Protein AF-A0A9D4FI80-F1 (afdb_monomer_lite)

Structure (mmCIF, N/CA/C/O backbone):
data_AF-A0A9D4FI80-F1
#
_entry.id   AF-A0A9D4FI80-F1
#
loop_
_atom_site.group_PDB
_atom_site.id
_atom_site.type_symbol
_atom_site.label_atom_id
_atom_site.label_alt_id
_atom_site.label_comp_id
_atom_site.label_asym_id
_atom_site.label_entity_id
_atom_site.label_seq_id
_atom_site.pdbx_PDB_ins_code
_atom_site.Cartn_x
_atom_site.Cartn_y
_atom_site.Cartn_z
_atom_site.occupancy
_atom_site.B_iso_or_equiv
_atom_site.auth_seq_id
_atom_site.auth_comp_id
_atom_site.auth_asym_id
_atom_site.auth_atom_id
_atom_site.pdbx_PDB_model_num
ATOM 1 N N . MET A 1 1 ? -18.020 -7.885 12.855 1.00 71.12 1 MET A N 1
ATOM 2 C CA . MET A 1 1 ? -16.552 -7.775 13.036 1.00 71.12 1 MET A CA 1
ATOM 3 C C . MET A 1 1 ? -16.298 -6.965 14.299 1.00 71.12 1 MET A C 1
ATOM 5 O O . MET A 1 1 ? -16.976 -5.963 14.461 1.00 71.12 1 MET A O 1
ATOM 9 N N . ASN A 1 2 ? -15.424 -7.408 15.211 1.00 91.38 2 ASN A N 1
ATOM 10 C CA . ASN A 1 2 ? -15.123 -6.685 16.461 1.00 91.38 2 ASN A CA 1
ATOM 11 C C . ASN A 1 2 ? -13.750 -5.987 16.393 1.00 91.38 2 ASN A C 1
ATOM 13 O O . ASN A 1 2 ? -12.956 -6.262 15.488 1.00 91.38 2 ASN A O 1
ATOM 17 N N . VAL A 1 3 ? -13.472 -5.099 17.353 1.00 90.69 3 VAL A N 1
ATOM 18 C CA . VAL A 1 3 ? -12.248 -4.278 17.396 1.00 90.69 3 VAL A CA 1
ATOM 19 C C . VAL A 1 3 ? -10.960 -5.116 17.384 1.00 90.69 3 VAL A C 1
ATOM 21 O O . VAL A 1 3 ? -10.015 -4.788 16.668 1.00 90.69 3 VAL A O 1
ATOM 24 N N . THR A 1 4 ? -10.928 -6.250 18.091 1.00 93.00 4 THR A N 1
ATOM 25 C CA . THR A 1 4 ? -9.763 -7.148 18.141 1.00 93.00 4 THR A CA 1
ATOM 26 C C . THR A 1 4 ? -9.503 -7.819 16.794 1.00 93.00 4 THR A C 1
ATOM 28 O O . THR A 1 4 ? -8.356 -7.892 16.352 1.00 93.00 4 THR A O 1
ATOM 31 N N . THR A 1 5 ? -10.552 -8.296 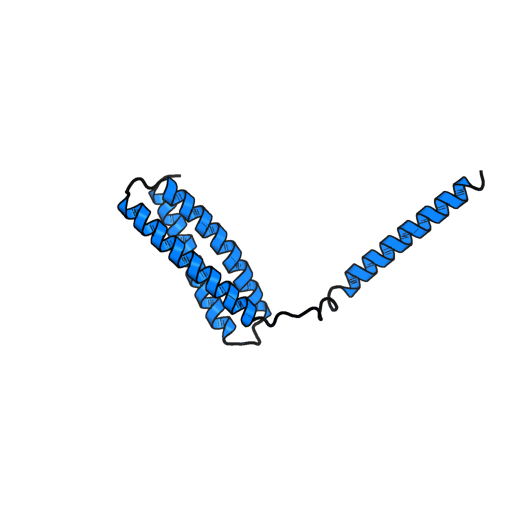16.119 1.00 96.00 5 THR A N 1
ATOM 32 C CA . THR A 1 5 ? -10.451 -8.876 14.774 1.00 96.00 5 THR A CA 1
ATOM 33 C C . THR A 1 5 ? -9.997 -7.828 13.761 1.00 96.00 5 THR A C 1
ATOM 35 O O . THR A 1 5 ? -9.109 -8.112 12.961 1.00 96.00 5 THR A O 1
ATOM 38 N N . ALA A 1 6 ? -10.541 -6.609 13.826 1.00 92.75 6 ALA A N 1
ATOM 39 C CA . ALA A 1 6 ? -10.148 -5.512 12.945 1.00 92.75 6 ALA A CA 1
ATOM 40 C C . ALA A 1 6 ? -8.679 -5.118 13.124 1.00 92.75 6 ALA A C 1
ATOM 42 O O . ALA A 1 6 ? -7.946 -5.027 12.138 1.00 92.75 6 ALA A O 1
ATOM 43 N N . LYS A 1 7 ? -8.216 -5.003 14.375 1.00 95.31 7 LYS A N 1
ATOM 44 C CA . LYS A 1 7 ? -6.802 -4.775 14.689 1.00 95.31 7 LYS A CA 1
ATOM 45 C C . LYS A 1 7 ? -5.906 -5.859 14.085 1.00 95.31 7 LYS A C 1
ATOM 47 O O . LYS A 1 7 ? -4.954 -5.541 13.377 1.00 95.31 7 LYS A O 1
ATOM 52 N N . LYS A 1 8 ? -6.219 -7.138 14.333 1.00 96.38 8 LYS A N 1
ATOM 53 C CA . LYS A 1 8 ? -5.436 -8.272 13.808 1.00 96.38 8 LYS A CA 1
ATOM 54 C C . LYS A 1 8 ? -5.381 -8.271 12.280 1.00 96.38 8 LYS A C 1
ATOM 56 O O . LYS A 1 8 ? -4.313 -8.497 11.721 1.00 96.38 8 LYS A O 1
ATOM 61 N N . SER A 1 9 ? -6.503 -7.987 11.619 1.00 95.75 9 SER A N 1
ATOM 62 C CA . SER A 1 9 ? -6.564 -7.875 10.159 1.00 95.75 9 SER A CA 1
ATOM 63 C C . SER A 1 9 ? -5.631 -6.775 9.655 1.00 95.75 9 SER A C 1
ATOM 65 O O . SER A 1 9 ? -4.776 -7.027 8.810 1.00 95.75 9 SER A O 1
ATOM 67 N N . ARG A 1 10 ? -5.735 -5.566 10.221 1.00 96.19 10 ARG A N 1
ATOM 68 C CA . ARG A 1 10 ? -4.890 -4.418 9.867 1.00 96.19 10 ARG A CA 1
ATOM 69 C C . ARG A 1 10 ? -3.406 -4.727 10.039 1.00 96.19 10 ARG A C 1
ATOM 71 O O . ARG A 1 10 ? -2.622 -4.447 9.134 1.00 96.19 10 ARG A O 1
ATOM 78 N N . ASP A 1 11 ? -3.024 -5.307 11.174 1.00 95.69 11 ASP A N 1
ATOM 79 C CA . ASP A 1 11 ? -1.627 -5.642 11.465 1.00 95.69 11 ASP A CA 1
ATOM 80 C C . ASP A 1 11 ? -1.094 -6.719 10.502 1.00 95.69 11 ASP A C 1
ATOM 82 O O . ASP A 1 11 ? 0.045 -6.625 10.040 1.00 95.69 11 ASP A O 1
ATOM 86 N N . ALA A 1 12 ? -1.927 -7.694 10.118 1.00 96.69 12 ALA A N 1
ATOM 87 C CA . ALA A 1 12 ? -1.566 -8.701 9.122 1.00 96.69 12 ALA A CA 1
ATOM 88 C C . ALA A 1 12 ? -1.329 -8.090 7.730 1.00 96.69 12 ALA A C 1
ATOM 90 O O . ALA A 1 12 ? -0.313 -8.393 7.099 1.00 96.69 12 ALA A O 1
ATOM 91 N N . HIS A 1 13 ? -2.216 -7.203 7.259 1.00 95.56 13 HIS A N 1
ATOM 92 C CA . HIS A 1 13 ? -2.027 -6.521 5.972 1.00 95.56 13 HIS A CA 1
ATOM 93 C C . HIS A 1 13 ? -0.801 -5.604 5.987 1.00 95.56 13 HIS A C 1
ATOM 95 O O . HIS A 1 13 ? -0.036 -5.605 5.023 1.00 95.56 13 HIS A O 1
ATOM 101 N N . LEU A 1 14 ? -0.558 -4.885 7.089 1.00 94.94 14 LEU A N 1
ATOM 102 C CA . LEU A 1 14 ? 0.643 -4.062 7.237 1.00 94.94 14 LEU A CA 1
ATOM 103 C C . LEU A 1 14 ? 1.917 -4.914 7.138 1.00 94.94 14 LEU A C 1
ATOM 105 O O . LEU A 1 14 ? 2.827 -4.568 6.390 1.00 94.94 14 LEU A O 1
ATOM 109 N N . GLY A 1 15 ? 1.962 -6.062 7.822 1.00 95.81 15 GLY A N 1
ATOM 110 C CA . GLY A 1 15 ? 3.095 -6.986 7.741 1.00 95.81 15 GLY A CA 1
ATOM 111 C C . GLY A 1 15 ? 3.333 -7.530 6.326 1.00 95.81 15 GLY A C 1
ATOM 112 O O . GLY A 1 15 ? 4.478 -7.594 5.871 1.00 95.81 15 GLY A O 1
ATOM 113 N N . GLN A 1 16 ? 2.265 -7.876 5.598 1.00 96.25 16 GLN A N 1
ATOM 114 C CA . GLN A 1 16 ? 2.358 -8.301 4.195 1.00 96.25 16 GLN A CA 1
ATOM 115 C C . GLN A 1 16 ? 2.887 -7.182 3.290 1.00 96.25 16 GLN A C 1
ATOM 117 O O . GLN A 1 16 ? 3.759 -7.435 2.458 1.00 96.25 16 GLN A O 1
ATOM 122 N N . LEU A 1 17 ? 2.401 -5.953 3.480 1.00 95.69 17 LEU A N 1
ATOM 123 C CA . LEU A 1 17 ? 2.844 -4.784 2.729 1.00 95.69 17 LEU A CA 1
ATOM 124 C C . LEU A 1 17 ? 4.334 -4.504 2.968 1.00 95.69 17 LEU A C 1
ATOM 126 O O . LEU A 1 17 ? 5.089 -4.357 2.012 1.00 95.69 17 LEU A O 1
ATOM 130 N N . THR A 1 18 ? 4.786 -4.517 4.227 1.00 94.44 18 THR A N 1
ATOM 131 C CA . THR A 1 18 ? 6.207 -4.341 4.572 1.00 94.44 18 THR A CA 1
ATOM 132 C C . THR A 1 18 ? 7.089 -5.424 3.951 1.00 94.44 18 THR A C 1
ATOM 134 O O . THR A 1 18 ? 8.200 -5.131 3.509 1.00 94.44 18 THR A O 1
ATOM 137 N N . LYS A 1 19 ? 6.616 -6.675 3.890 1.00 96.38 19 LYS A N 1
ATOM 138 C CA . LYS A 1 19 ? 7.355 -7.765 3.243 1.00 96.38 19 LYS A CA 1
ATOM 139 C C . LYS A 1 19 ? 7.517 -7.523 1.740 1.00 96.38 19 LYS A C 1
ATOM 141 O O . LYS A 1 19 ? 8.633 -7.626 1.241 1.00 96.38 19 LYS A O 1
ATOM 146 N N . LEU A 1 20 ? 6.430 -7.182 1.043 1.00 95.94 20 LEU A N 1
ATOM 147 C CA . LEU A 1 20 ? 6.472 -6.891 -0.396 1.00 95.94 20 LEU A CA 1
ATOM 148 C C . LEU A 1 20 ? 7.347 -5.683 -0.708 1.00 95.94 20 LEU A C 1
ATOM 150 O O . LEU A 1 20 ? 8.075 -5.705 -1.690 1.00 95.94 20 LEU A O 1
ATOM 154 N N . TYR A 1 21 ? 7.299 -4.662 0.144 1.00 94.31 21 TYR A N 1
ATOM 155 C CA . TYR A 1 21 ? 8.129 -3.473 0.015 1.00 94.31 21 TYR A CA 1
ATOM 156 C C . TYR A 1 21 ? 9.622 -3.822 0.035 1.00 94.31 21 TYR A C 1
ATOM 158 O O . TYR A 1 21 ? 10.346 -3.475 -0.893 1.00 94.31 21 TYR A O 1
ATOM 166 N N . LYS A 1 22 ? 10.068 -4.597 1.032 1.00 95.06 22 LYS A N 1
ATOM 167 C CA . LYS A 1 22 ? 11.465 -5.054 1.115 1.00 95.06 22 LYS A CA 1
ATOM 168 C C . LYS A 1 22 ? 11.860 -5.945 -0.061 1.00 95.06 22 LYS A C 1
ATOM 170 O O . LYS A 1 22 ? 12.964 -5.826 -0.578 1.00 95.06 22 LYS A O 1
ATOM 175 N N . GLU A 1 23 ? 10.972 -6.849 -0.476 1.00 95.25 23 GLU A N 1
ATOM 176 C CA . GLU A 1 23 ? 11.224 -7.716 -1.631 1.00 95.25 23 GLU A CA 1
ATOM 177 C C . GLU A 1 23 ? 11.396 -6.885 -2.908 1.00 95.25 23 GLU A C 1
ATOM 179 O O . GLU A 1 23 ? 12.343 -7.108 -3.654 1.00 95.25 23 GLU A O 1
ATOM 184 N N . LEU A 1 24 ? 10.534 -5.890 -3.125 1.00 94.19 24 LEU A N 1
ATOM 185 C CA . LEU A 1 24 ? 10.616 -4.985 -4.266 1.00 94.19 24 LEU A CA 1
ATOM 186 C C . LEU A 1 24 ? 11.925 -4.186 -4.265 1.00 94.19 24 LEU A C 1
ATOM 188 O O . LEU A 1 24 ? 12.593 -4.148 -5.293 1.00 94.19 24 LEU A O 1
ATOM 192 N N . GLU A 1 25 ? 12.318 -3.604 -3.128 1.00 91.00 25 GLU A N 1
ATOM 193 C CA . GLU A 1 25 ? 13.579 -2.856 -3.011 1.00 91.00 25 GLU A CA 1
ATOM 194 C C . GLU A 1 25 ? 14.794 -3.719 -3.365 1.00 91.00 25 GLU A C 1
ATOM 196 O O . GLU A 1 25 ? 15.660 -3.267 -4.107 1.00 91.00 25 GLU A O 1
ATOM 201 N N . ILE A 1 26 ? 14.831 -4.975 -2.905 1.00 92.31 26 ILE A N 1
ATOM 202 C CA . ILE A 1 26 ? 15.902 -5.920 -3.254 1.00 92.31 26 ILE A CA 1
ATOM 203 C C . ILE A 1 26 ? 15.911 -6.195 -4.760 1.00 92.31 26 ILE A C 1
ATOM 205 O O . ILE A 1 26 ? 16.968 -6.175 -5.383 1.00 92.31 26 ILE A O 1
ATOM 209 N N . GLN A 1 27 ? 14.745 -6.449 -5.358 1.00 90.12 27 GLN A N 1
ATOM 210 C CA . GLN A 1 27 ? 14.656 -6.760 -6.787 1.00 90.12 27 GLN A CA 1
ATOM 211 C C . GLN A 1 27 ? 15.034 -5.560 -7.666 1.00 90.12 27 GLN A C 1
ATOM 213 O O . GLN A 1 27 ? 15.633 -5.756 -8.719 1.00 90.12 27 GLN A O 1
ATOM 218 N N . MET A 1 28 ? 14.758 -4.332 -7.216 1.00 87.69 28 MET A N 1
ATOM 219 C CA . MET A 1 28 ? 15.166 -3.096 -7.892 1.00 87.69 28 MET A CA 1
ATOM 220 C C . MET A 1 28 ? 16.687 -2.853 -7.865 1.00 87.69 28 MET A C 1
ATOM 222 O O . MET A 1 28 ? 17.176 -2.007 -8.607 1.00 87.69 28 MET A O 1
ATOM 226 N N . LEU A 1 29 ? 17.475 -3.591 -7.075 1.00 87.75 29 LEU A N 1
ATOM 227 C CA . LEU A 1 29 ? 18.944 -3.509 -7.153 1.00 87.75 29 LEU A CA 1
ATOM 228 C C . LEU A 1 29 ? 19.507 -4.137 -8.440 1.00 87.75 29 LEU A C 1
ATOM 230 O O . LEU A 1 29 ? 20.635 -3.835 -8.820 1.00 87.75 29 LEU A O 1
ATOM 234 N N . SER A 1 30 ? 18.713 -4.977 -9.105 1.00 86.50 30 SER A N 1
ATOM 235 C CA . SER A 1 30 ? 19.069 -5.731 -10.307 1.00 86.50 30 SER A CA 1
ATOM 236 C C . SER A 1 30 ? 18.192 -5.283 -11.487 1.00 86.50 30 SER A C 1
ATOM 238 O O . SER A 1 30 ? 17.030 -5.695 -11.571 1.00 86.50 30 SER A O 1
ATOM 240 N N . PRO A 1 31 ? 18.700 -4.440 -12.406 1.00 78.94 31 PRO A N 1
ATOM 241 C CA . PRO A 1 31 ? 17.944 -3.925 -13.556 1.00 78.94 31 PRO A CA 1
ATOM 242 C C . PRO A 1 31 ? 17.293 -5.010 -14.432 1.00 78.94 31 PRO A C 1
ATOM 244 O O . PRO A 1 31 ? 16.213 -4.803 -14.987 1.00 78.94 31 PRO A O 1
ATOM 247 N N . GLU A 1 32 ? 17.913 -6.187 -14.512 1.00 81.94 32 GLU A N 1
ATOM 248 C CA . GLU A 1 32 ? 17.452 -7.366 -15.249 1.00 81.94 32 GLU A CA 1
ATOM 249 C C . GLU A 1 32 ? 16.137 -7.963 -14.717 1.00 81.94 32 GLU A C 1
ATOM 251 O O . GLU A 1 32 ? 15.419 -8.644 -15.450 1.00 81.94 32 GLU A O 1
ATOM 256 N N . ASN A 1 33 ? 15.758 -7.663 -13.471 1.00 85.69 33 ASN A N 1
ATOM 257 C CA . ASN A 1 33 ? 14.555 -8.200 -12.831 1.00 85.69 33 ASN A CA 1
ATOM 258 C C . ASN A 1 33 ? 13.275 -7.427 -13.192 1.00 85.69 33 ASN A C 1
ATOM 260 O O . ASN A 1 33 ? 12.295 -7.463 -12.448 1.00 85.69 33 ASN A O 1
ATOM 264 N N . THR A 1 34 ? 13.235 -6.737 -14.336 1.00 84.69 34 THR A N 1
ATOM 265 C CA . THR A 1 34 ? 12.153 -5.806 -14.704 1.00 84.69 34 THR A CA 1
ATOM 266 C C . THR A 1 34 ? 10.752 -6.421 -14.606 1.00 84.69 34 THR A C 1
ATOM 268 O O . THR A 1 34 ? 9.839 -5.795 -14.066 1.00 84.69 34 THR A O 1
ATOM 271 N N . ILE A 1 35 ? 10.567 -7.660 -15.084 1.00 87.25 35 ILE A N 1
ATOM 272 C CA . ILE A 1 35 ? 9.273 -8.365 -15.018 1.00 87.25 35 ILE A CA 1
ATOM 273 C C . ILE A 1 35 ? 8.871 -8.593 -13.558 1.00 87.25 35 ILE A C 1
ATOM 275 O O . ILE A 1 35 ? 7.761 -8.246 -13.155 1.00 87.2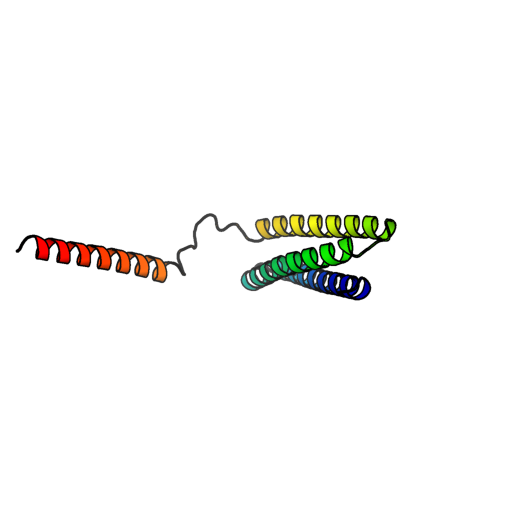5 35 ILE A O 1
ATOM 279 N N . ARG A 1 36 ? 9.797 -9.111 -12.744 1.00 89.88 36 ARG A N 1
ATOM 280 C CA . ARG A 1 36 ? 9.547 -9.410 -11.333 1.00 89.88 36 ARG A CA 1
ATOM 281 C C . ARG A 1 36 ? 9.253 -8.148 -10.527 1.00 89.88 36 ARG A C 1
ATOM 283 O O . ARG A 1 36 ? 8.340 -8.146 -9.705 1.00 89.88 36 ARG A O 1
ATOM 290 N N . VAL A 1 37 ? 9.995 -7.074 -10.781 1.00 90.50 37 VAL A N 1
ATOM 291 C CA . VAL A 1 37 ? 9.799 -5.760 -10.156 1.00 90.50 37 VAL A CA 1
ATOM 292 C C . VAL A 1 37 ? 8.410 -5.206 -10.502 1.00 90.50 37 VAL A C 1
ATOM 294 O O . VAL A 1 37 ? 7.691 -4.769 -9.604 1.00 90.50 37 VAL A O 1
ATOM 297 N N . ARG A 1 38 ? 7.969 -5.316 -11.764 1.00 91.25 38 ARG A N 1
ATOM 298 C CA . ARG A 1 38 ? 6.619 -4.908 -12.197 1.00 91.25 38 ARG A CA 1
ATOM 299 C C . ARG A 1 38 ? 5.513 -5.718 -11.513 1.00 91.25 38 ARG A C 1
ATOM 301 O O . ARG A 1 38 ? 4.542 -5.140 -11.028 1.00 91.25 38 ARG A O 1
ATOM 308 N N . GLU A 1 39 ? 5.659 -7.040 -11.439 1.00 93.44 39 GLU A N 1
ATOM 309 C CA . GLU A 1 39 ? 4.705 -7.918 -10.744 1.00 93.44 39 GLU A CA 1
ATOM 310 C C . GLU A 1 39 ? 4.610 -7.598 -9.248 1.00 93.44 39 GLU A C 1
ATOM 312 O O . GLU A 1 39 ? 3.513 -7.501 -8.692 1.00 93.44 39 GLU A O 1
ATOM 317 N N . LEU A 1 40 ? 5.758 -7.430 -8.585 1.00 94.81 40 LEU A N 1
ATOM 318 C CA . LEU A 1 40 ? 5.815 -7.102 -7.163 1.00 94.81 40 LEU A CA 1
ATOM 319 C C . LEU A 1 40 ? 5.195 -5.741 -6.878 1.00 94.81 40 LEU A C 1
ATOM 321 O O . LEU A 1 40 ? 4.438 -5.621 -5.920 1.00 94.81 40 LEU A O 1
ATOM 325 N N . PHE A 1 41 ? 5.460 -4.744 -7.719 1.00 94.69 41 PHE A N 1
ATOM 326 C CA . PHE A 1 41 ? 4.874 -3.418 -7.575 1.00 94.69 41 PHE A CA 1
ATOM 327 C C . PHE A 1 41 ? 3.349 -3.429 -7.748 1.00 94.69 41 PHE A C 1
ATOM 329 O O . PHE A 1 41 ? 2.644 -2.808 -6.952 1.00 94.69 41 PHE A O 1
ATOM 336 N N . GLY A 1 42 ? 2.825 -4.187 -8.720 1.00 93.62 42 GLY A N 1
ATOM 337 C CA . GLY A 1 42 ? 1.381 -4.397 -8.874 1.00 93.62 42 GLY A CA 1
ATOM 338 C C . GLY A 1 42 ? 0.755 -5.013 -7.619 1.00 93.62 42 GLY A C 1
ATOM 339 O O . GLY A 1 42 ? -0.154 -4.434 -7.028 1.00 93.62 42 GLY A O 1
ATOM 340 N N . ARG A 1 43 ? 1.330 -6.118 -7.124 1.00 94.25 43 ARG A N 1
ATOM 341 C CA . ARG A 1 43 ? 0.881 -6.772 -5.878 1.00 94.25 43 ARG A CA 1
ATOM 342 C C . ARG A 1 43 ? 0.972 -5.854 -4.661 1.00 94.25 43 ARG A C 1
ATOM 344 O O . ARG A 1 43 ? 0.144 -5.946 -3.758 1.00 94.25 43 ARG A O 1
ATOM 351 N N . LEU A 1 44 ? 1.991 -4.999 -4.607 1.00 96.06 44 LEU A N 1
ATOM 352 C CA . LEU A 1 44 ? 2.181 -4.026 -3.536 1.00 96.06 44 LEU A CA 1
ATOM 353 C C . LEU A 1 44 ? 1.081 -2.957 -3.569 1.00 96.06 44 LEU A C 1
ATOM 355 O O . LEU A 1 44 ? 0.559 -2.611 -2.512 1.00 96.06 44 LEU A O 1
ATOM 359 N N . CYS A 1 45 ? 0.676 -2.496 -4.756 1.00 94.06 45 CYS A N 1
ATOM 360 C CA . CYS A 1 45 ? -0.450 -1.572 -4.911 1.00 94.06 45 CYS A CA 1
ATOM 361 C C . CYS A 1 45 ? -1.771 -2.194 -4.437 1.00 94.06 45 CYS A C 1
ATOM 363 O O . CYS A 1 45 ? -2.478 -1.569 -3.647 1.00 94.06 45 CYS A O 1
ATOM 365 N N . ASP A 1 46 ? -2.063 -3.435 -4.835 1.00 95.31 46 ASP A N 1
ATOM 366 C CA . ASP A 1 46 ? -3.266 -4.147 -4.382 1.00 95.31 46 ASP A CA 1
ATOM 367 C C . ASP A 1 46 ? -3.266 -4.311 -2.854 1.00 95.31 46 ASP A C 1
ATOM 369 O O . ASP A 1 46 ? -4.246 -4.009 -2.168 1.00 95.31 46 ASP A O 1
ATOM 373 N N . LYS A 1 47 ? -2.121 -4.713 -2.284 1.00 95.44 47 LYS A N 1
ATOM 374 C CA . LYS A 1 47 ? -1.970 -4.884 -0.833 1.00 95.44 47 LYS A CA 1
ATOM 375 C C . LYS A 1 47 ? -2.061 -3.580 -0.055 1.00 95.44 47 LYS A C 1
ATOM 377 O O . LYS A 1 47 ? -2.519 -3.599 1.088 1.00 95.44 47 LYS A O 1
ATOM 382 N N . TYR A 1 48 ? -1.655 -2.462 -0.646 1.00 95.94 48 TYR A N 1
ATOM 383 C CA . TYR A 1 48 ? -1.826 -1.149 -0.038 1.00 95.94 48 TYR A CA 1
ATOM 384 C C . TYR A 1 48 ? -3.312 -0.778 0.095 1.00 95.94 48 TYR A C 1
ATOM 386 O O . TYR A 1 48 ? -3.727 -0.311 1.156 1.00 95.94 48 TYR A O 1
ATOM 394 N N . GLU A 1 49 ? -4.139 -1.052 -0.921 1.00 96.56 49 GLU A N 1
ATOM 395 C CA . GLU A 1 49 ? -5.589 -0.809 -0.842 1.00 96.56 49 GLU A CA 1
ATOM 396 C C . GLU A 1 49 ? -6.291 -1.753 0.151 1.00 96.56 49 GLU A C 1
ATOM 398 O O . GLU A 1 49 ? -7.167 -1.320 0.910 1.00 96.56 49 GLU A O 1
ATOM 403 N N . GLU A 1 50 ? -5.867 -3.020 0.235 1.00 94.00 50 GLU A N 1
ATOM 404 C CA . GLU A 1 50 ? -6.334 -3.935 1.287 1.00 94.00 50 GLU A CA 1
ATOM 405 C C . GLU A 1 50 ? -5.979 -3.414 2.691 1.00 94.00 50 GLU A C 1
ATOM 407 O O . GLU A 1 50 ? -6.836 -3.361 3.578 1.00 94.00 50 GLU A O 1
ATOM 412 N N . PHE A 1 51 ? -4.728 -2.981 2.896 1.00 96.25 51 PHE A N 1
ATOM 413 C CA . PHE A 1 51 ? -4.278 -2.390 4.157 1.00 96.25 51 PHE A CA 1
ATOM 414 C C . PHE A 1 51 ? -5.093 -1.146 4.516 1.00 96.25 51 PHE A C 1
ATOM 416 O O . PHE A 1 51 ? -5.542 -1.022 5.653 1.00 96.25 51 PHE A O 1
ATOM 423 N N . LYS A 1 52 ? -5.319 -0.246 3.556 1.00 96.44 52 LYS A N 1
ATOM 424 C CA . LYS A 1 52 ? -6.117 0.970 3.738 1.00 96.44 52 LYS A CA 1
ATOM 425 C C . LYS A 1 52 ? -7.549 0.642 4.156 1.00 96.44 52 LYS A C 1
ATOM 427 O O . LYS A 1 52 ? -8.072 1.251 5.087 1.00 96.44 52 LYS A O 1
ATOM 432 N N . THR A 1 53 ? -8.154 -0.369 3.539 1.00 96.12 53 THR A N 1
ATOM 433 C CA . THR A 1 53 ? -9.488 -0.853 3.918 1.00 96.12 53 THR A CA 1
ATOM 434 C C . THR A 1 53 ? -9.499 -1.383 5.355 1.00 96.12 53 THR A C 1
ATOM 436 O O . THR A 1 53 ? -10.321 -0.952 6.166 1.00 96.12 53 THR A O 1
ATOM 439 N N . ALA A 1 54 ? -8.551 -2.255 5.711 1.00 94.88 54 ALA A N 1
ATOM 440 C CA . ALA A 1 54 ? -8.442 -2.810 7.062 1.00 94.88 54 ALA A CA 1
ATOM 441 C C . ALA A 1 54 ? -8.116 -1.737 8.120 1.00 94.88 54 ALA A C 1
ATOM 443 O O . ALA A 1 54 ? -8.613 -1.793 9.248 1.00 94.88 54 ALA A O 1
ATOM 444 N N . TYR A 1 55 ? -7.316 -0.733 7.754 1.00 97.00 55 TYR A N 1
ATOM 445 C CA . TYR A 1 55 ? -7.028 0.434 8.577 1.00 97.00 55 TYR A CA 1
ATOM 446 C C . TYR A 1 55 ? -8.305 1.198 8.919 1.00 97.00 55 TYR A C 1
ATOM 448 O O . TYR A 1 55 ? -8.574 1.406 10.100 1.00 97.00 55 TYR A O 1
ATOM 456 N N . PHE A 1 56 ? -9.112 1.572 7.921 1.00 96.56 56 PHE A N 1
ATOM 457 C CA . PHE A 1 56 ? -10.343 2.324 8.166 1.00 96.56 56 PHE A CA 1
ATOM 458 C C . PHE A 1 56 ? -11.362 1.514 8.968 1.00 96.56 56 PHE A C 1
ATOM 460 O O . PHE A 1 56 ? -11.990 2.059 9.873 1.00 96.56 56 PHE A O 1
ATOM 467 N N . GLN A 1 57 ? -11.469 0.208 8.712 1.00 95.50 57 GLN A N 1
ATOM 468 C CA . GLN A 1 57 ? -12.300 -0.684 9.523 1.00 95.50 57 GLN A CA 1
ATOM 469 C C . GLN A 1 57 ? -11.883 -0.667 10.998 1.00 95.50 57 GLN A C 1
ATOM 471 O O . GLN A 1 57 ? -12.736 -0.554 11.876 1.00 95.50 57 GLN A O 1
ATOM 476 N N . TYR A 1 58 ? -10.581 -0.750 11.289 1.00 96.88 58 TYR A N 1
ATOM 477 C CA . TYR A 1 58 ? -10.102 -0.678 12.668 1.00 96.88 58 TYR A CA 1
ATOM 478 C C . TYR A 1 58 ? -10.276 0.723 13.267 1.00 96.88 58 TYR A C 1
ATOM 480 O O . TYR A 1 58 ? -10.727 0.847 14.402 1.00 96.88 58 TYR A O 1
ATOM 488 N N . PHE A 1 59 ? -9.981 1.775 12.504 1.00 95.81 59 PHE A N 1
ATOM 489 C CA . PHE A 1 59 ? -10.076 3.159 12.959 1.00 95.81 59 PHE A CA 1
ATOM 490 C C . PHE A 1 59 ? -11.499 3.543 13.388 1.00 95.81 59 PHE A C 1
ATOM 492 O O . PHE A 1 59 ? -11.673 4.184 14.423 1.00 95.81 59 PHE A O 1
ATOM 499 N N . VAL A 1 60 ? -12.514 3.122 12.625 1.00 96.06 60 VAL A N 1
ATOM 500 C CA . VAL A 1 60 ? -13.931 3.381 12.937 1.00 96.06 60 VAL A CA 1
ATOM 501 C C . VAL A 1 60 ? -14.381 2.636 14.196 1.00 96.06 60 VAL A C 1
ATOM 503 O O . VAL A 1 60 ? -15.145 3.186 14.982 1.00 96.06 60 VAL A O 1
ATOM 506 N N . LEU A 1 61 ? -13.898 1.408 14.402 1.00 95.12 61 LEU A N 1
ATOM 507 C CA . LEU A 1 61 ? -14.251 0.575 15.560 1.00 95.12 61 LEU A CA 1
ATOM 508 C C . LEU A 1 61 ? -13.441 0.898 16.823 1.00 95.12 61 LEU A C 1
ATOM 510 O O . LEU A 1 61 ? -13.763 0.407 17.901 1.00 95.12 61 LEU A O 1
ATOM 514 N N . CYS A 1 62 ? -12.352 1.651 16.695 1.00 94.25 62 CYS A N 1
ATOM 515 C CA . CYS A 1 62 ? -11.550 2.083 17.827 1.00 94.25 62 CYS A CA 1
ATOM 516 C C . CYS A 1 62 ? -12.268 3.232 18.546 1.00 94.25 62 CYS A C 1
ATOM 518 O O . CYS A 1 62 ? -12.725 4.178 17.908 1.00 94.25 62 CYS A O 1
ATOM 520 N N . GLU A 1 63 ? -12.365 3.172 19.870 1.00 93.94 63 GLU A N 1
ATOM 521 C CA . GLU A 1 63 ? -12.964 4.247 20.676 1.00 93.94 63 GLU A CA 1
ATOM 522 C C . GLU A 1 63 ? -11.902 5.085 21.391 1.00 93.94 63 GLU A C 1
ATOM 524 O O . GLU A 1 63 ? -12.116 6.274 21.612 1.00 93.94 63 GLU A O 1
ATOM 529 N N . ASP A 1 64 ? -10.735 4.497 21.662 1.00 95.62 64 ASP A N 1
ATOM 530 C CA . ASP A 1 64 ? -9.630 5.150 22.359 1.00 95.62 64 ASP A CA 1
ATOM 531 C C . ASP A 1 64 ? -8.984 6.275 21.513 1.00 95.62 64 ASP A C 1
ATOM 533 O O . ASP A 1 64 ? -8.424 6.002 20.440 1.00 95.62 64 ASP A O 1
ATOM 537 N N . PRO A 1 65 ? -9.031 7.543 21.969 1.00 94.75 65 PRO A N 1
ATOM 538 C CA . PRO A 1 65 ? -8.473 8.677 21.236 1.00 94.75 65 PRO A CA 1
ATOM 539 C C . PRO A 1 65 ? -6.959 8.592 21.023 1.00 94.75 65 PRO A C 1
ATOM 541 O O . PRO A 1 65 ? -6.475 8.956 19.949 1.00 94.75 65 PRO A O 1
ATOM 544 N N . GLU A 1 66 ? -6.202 8.091 22.003 1.00 96.06 66 GLU A N 1
ATOM 545 C CA . GLU A 1 66 ? -4.743 7.972 21.887 1.00 96.06 66 GLU A CA 1
ATOM 546 C C . GLU A 1 66 ? -4.366 6.964 20.799 1.00 96.06 66 GLU A C 1
ATOM 548 O O . GLU A 1 66 ? -3.550 7.255 19.914 1.00 96.06 66 GLU A O 1
ATOM 553 N N . THR A 1 67 ? -5.044 5.814 20.783 1.00 94.12 67 THR A N 1
ATOM 554 C CA . THR A 1 67 ? -4.910 4.820 19.718 1.00 94.12 67 THR A CA 1
ATOM 555 C C . THR A 1 67 ? -5.304 5.395 18.358 1.00 94.12 67 THR A C 1
ATOM 557 O O . THR A 1 67 ? -4.607 5.138 17.376 1.00 94.12 67 THR A O 1
ATOM 560 N N . LYS A 1 68 ? -6.358 6.218 18.257 1.00 94.88 68 LYS A N 1
ATOM 561 C CA . LYS A 1 68 ? -6.721 6.885 16.989 1.00 94.88 68 LYS A CA 1
ATOM 562 C C . LYS A 1 68 ? -5.622 7.804 16.468 1.00 94.88 68 LYS A C 1
ATOM 564 O O . LYS A 1 68 ? -5.322 7.766 15.274 1.00 94.88 68 LYS A O 1
ATOM 569 N N . VAL A 1 69 ? -4.993 8.589 17.340 1.00 96.06 69 VAL A N 1
ATOM 570 C CA . VAL A 1 69 ? -3.864 9.451 16.959 1.00 96.06 69 VAL A CA 1
ATOM 571 C C . VAL A 1 69 ? -2.678 8.607 16.487 1.00 96.06 69 VAL A C 1
ATOM 573 O O . VAL A 1 69 ? -2.078 8.901 15.451 1.00 96.06 69 VAL A O 1
ATOM 576 N N . ALA A 1 70 ? -2.352 7.527 17.203 1.00 94.31 70 ALA A N 1
ATOM 577 C CA . ALA A 1 70 ? -1.292 6.604 16.801 1.00 94.31 70 ALA A CA 1
ATOM 578 C C . ALA A 1 70 ? -1.588 5.939 15.443 1.00 94.31 70 ALA A C 1
ATOM 580 O O . ALA A 1 70 ? -0.702 5.822 14.591 1.00 94.31 70 ALA A O 1
ATOM 581 N N . LEU A 1 71 ? -2.845 5.558 15.211 1.00 94.31 71 LEU A N 1
ATOM 582 C CA . LEU A 1 71 ? -3.320 4.998 13.950 1.00 94.31 71 LEU A CA 1
ATOM 583 C C . LEU A 1 71 ? -3.162 5.989 12.794 1.00 94.31 71 LEU A C 1
ATOM 585 O O . LEU A 1 71 ? -2.580 5.615 11.776 1.00 94.31 71 LEU A O 1
ATOM 589 N N . GLN A 1 72 ? -3.588 7.242 12.965 1.00 95.94 72 GLN A N 1
ATOM 590 C CA . GLN A 1 72 ? -3.425 8.291 11.953 1.00 95.94 72 GLN A CA 1
ATOM 591 C C . GLN A 1 72 ? -1.957 8.512 11.592 1.00 95.94 72 GLN A C 1
ATOM 593 O O . GLN A 1 72 ? -1.608 8.489 10.414 1.00 95.94 72 GLN A O 1
ATOM 598 N N . LYS A 1 73 ? -1.077 8.641 12.594 1.00 95.56 73 LYS A N 1
ATOM 599 C CA . LYS A 1 73 ? 0.370 8.783 12.364 1.00 95.56 73 LYS A CA 1
ATOM 600 C C . LYS A 1 73 ? 0.940 7.594 11.590 1.00 95.56 73 LYS A C 1
ATOM 602 O O . LYS A 1 73 ? 1.700 7.774 10.642 1.00 95.56 73 LYS A O 1
ATOM 607 N N . SER A 1 74 ? 0.554 6.376 11.970 1.00 92.75 74 SER A N 1
ATOM 608 C CA . SER A 1 74 ? 1.006 5.158 11.295 1.00 92.75 74 SER A CA 1
ATOM 609 C C . SER A 1 74 ? 0.500 5.065 9.851 1.00 92.75 74 SER A C 1
ATOM 611 O O . SER A 1 74 ? 1.241 4.607 8.982 1.00 92.75 74 SER A O 1
ATOM 613 N N . PHE A 1 75 ? -0.732 5.502 9.582 1.00 95.44 75 PHE A N 1
ATOM 614 C CA . PHE A 1 75 ? -1.293 5.522 8.235 1.00 95.44 75 PHE A CA 1
ATOM 615 C C . PHE A 1 75 ? -0.618 6.561 7.342 1.00 95.44 75 PHE A C 1
ATOM 617 O O . PHE A 1 75 ? -0.212 6.216 6.234 1.00 95.44 75 PHE A O 1
ATOM 624 N N . GLU A 1 76 ? -0.433 7.793 7.825 1.00 95.62 76 GLU A N 1
ATOM 625 C CA . GLU A 1 76 ? 0.256 8.833 7.052 1.00 95.62 76 GLU A CA 1
ATOM 626 C C . GLU A 1 76 ? 1.704 8.434 6.752 1.00 95.62 76 GLU A C 1
ATOM 628 O O . GLU A 1 76 ? 2.135 8.555 5.611 1.00 95.62 76 GLU A O 1
ATOM 633 N N . SER A 1 77 ? 2.426 7.843 7.711 1.00 93.38 77 SER A N 1
ATOM 634 C CA . SER A 1 77 ? 3.768 7.305 7.446 1.00 93.38 77 SER A CA 1
ATOM 635 C C . SER A 1 77 ? 3.758 6.233 6.346 1.00 93.38 77 SER A C 1
ATOM 637 O O . SER A 1 77 ? 4.572 6.279 5.427 1.00 93.38 77 SER A O 1
ATOM 639 N N . CYS A 1 78 ? 2.808 5.294 6.387 1.00 93.62 78 CYS A N 1
ATOM 640 C CA . CYS A 1 78 ? 2.682 4.260 5.359 1.00 93.62 78 CYS A CA 1
ATOM 641 C C . CYS A 1 78 ? 2.348 4.848 3.976 1.00 93.62 78 CYS A C 1
ATOM 643 O O . CYS A 1 78 ? 2.902 4.414 2.967 1.00 93.62 78 CYS A O 1
ATOM 645 N N . LYS A 1 79 ? 1.470 5.852 3.930 1.00 95.25 79 LYS A N 1
ATOM 646 C CA . LYS A 1 79 ? 1.087 6.572 2.713 1.00 95.25 79 LYS A CA 1
ATOM 647 C C . LYS A 1 79 ? 2.258 7.343 2.109 1.00 95.25 79 LYS A C 1
ATOM 649 O O . LYS A 1 79 ? 2.481 7.209 0.911 1.00 95.25 79 LYS A O 1
ATOM 654 N N . THR A 1 80 ? 3.014 8.090 2.913 1.00 94.38 80 THR A N 1
ATOM 655 C CA . THR A 1 80 ? 4.217 8.798 2.453 1.00 94.38 80 THR A CA 1
ATOM 656 C C . THR A 1 80 ? 5.217 7.820 1.845 1.00 94.38 80 THR A C 1
ATOM 658 O O . THR A 1 80 ? 5.584 7.978 0.684 1.00 94.38 80 THR A O 1
ATOM 661 N N . ASN A 1 81 ? 5.545 6.736 2.557 1.00 91.19 81 ASN A N 1
ATOM 662 C CA . ASN A 1 81 ? 6.473 5.717 2.056 1.00 91.19 81 ASN A CA 1
ATOM 663 C C . ASN A 1 81 ? 5.989 5.078 0.743 1.00 91.19 81 ASN A C 1
ATOM 665 O O . ASN A 1 81 ? 6.788 4.768 -0.138 1.00 91.19 81 ASN A O 1
ATOM 669 N N . PHE A 1 82 ? 4.679 4.862 0.600 1.00 93.50 82 PHE A N 1
ATOM 670 C CA . PHE A 1 82 ? 4.105 4.316 -0.627 1.00 93.50 82 PHE A CA 1
ATOM 671 C C . PHE A 1 82 ? 4.195 5.303 -1.798 1.00 93.50 82 PHE A C 1
ATOM 673 O O . PHE A 1 82 ? 4.525 4.892 -2.907 1.00 93.50 82 PHE A O 1
ATOM 680 N N . VAL A 1 83 ? 3.943 6.596 -1.569 1.00 93.12 83 VAL A N 1
ATOM 681 C CA . VAL A 1 83 ? 4.089 7.642 -2.597 1.00 93.12 83 VAL A CA 1
ATOM 682 C C . VAL A 1 83 ? 5.544 7.767 -3.046 1.00 93.12 83 VAL A C 1
ATOM 684 O O . VAL A 1 83 ? 5.808 7.713 -4.245 1.00 93.12 83 VAL A O 1
ATOM 687 N N . GLU A 1 84 ? 6.485 7.844 -2.105 1.00 92.19 84 GLU A N 1
ATOM 688 C CA . GLU A 1 84 ? 7.920 7.896 -2.411 1.00 92.19 84 GLU A CA 1
ATOM 689 C C . GLU A 1 84 ? 8.376 6.660 -3.193 1.00 92.19 84 GLU A C 1
ATOM 691 O O . GLU A 1 84 ? 9.127 6.764 -4.162 1.00 92.19 84 GLU A O 1
ATOM 696 N N . LEU A 1 85 ? 7.891 5.472 -2.821 1.00 91.06 85 LEU A N 1
ATOM 697 C CA . LEU A 1 85 ? 8.178 4.254 -3.569 1.00 91.06 85 LEU A CA 1
ATOM 698 C C . LEU A 1 85 ? 7.633 4.313 -4.997 1.00 91.06 85 LEU A C 1
ATOM 700 O O . LEU A 1 85 ? 8.327 3.880 -5.914 1.00 91.06 85 LEU A O 1
ATOM 704 N N . LYS A 1 86 ? 6.411 4.821 -5.204 1.00 91.31 86 LYS A N 1
ATOM 705 C CA . LYS A 1 86 ? 5.843 4.984 -6.552 1.00 91.31 86 LYS A CA 1
ATOM 706 C C . LYS A 1 86 ? 6.707 5.896 -7.413 1.00 91.31 86 LYS A C 1
ATOM 708 O O . LYS A 1 86 ? 6.940 5.580 -8.577 1.00 91.31 86 LYS A O 1
ATOM 713 N N . GLU A 1 87 ? 7.197 6.988 -6.838 1.00 90.31 87 GLU A N 1
ATOM 714 C CA . GLU A 1 87 ? 8.102 7.909 -7.520 1.00 90.31 87 GLU A CA 1
ATOM 715 C C . GLU A 1 87 ? 9.431 7.227 -7.870 1.00 90.31 87 GLU A C 1
ATOM 717 O O . GLU A 1 87 ? 9.822 7.217 -9.037 1.00 90.31 87 GLU A O 1
ATOM 722 N N . ARG A 1 88 ? 10.073 6.552 -6.906 1.00 88.44 88 ARG A N 1
ATOM 723 C CA . ARG A 1 88 ? 11.309 5.791 -7.161 1.00 88.44 88 ARG A CA 1
ATOM 724 C C . ARG A 1 88 ? 11.112 4.693 -8.202 1.00 88.44 88 ARG A C 1
ATOM 726 O O . ARG A 1 88 ? 11.958 4.522 -9.070 1.00 88.44 88 ARG A O 1
ATOM 733 N N . TYR A 1 89 ? 10.001 3.962 -8.153 1.00 88.81 89 TYR A N 1
ATOM 734 C CA . TYR A 1 89 ? 9.657 2.954 -9.156 1.00 88.81 89 TYR A CA 1
ATOM 735 C C . TYR A 1 89 ? 9.483 3.580 -10.548 1.00 88.81 89 TYR A C 1
ATOM 737 O O . TYR A 1 89 ? 9.970 3.021 -11.529 1.00 88.81 89 TYR A O 1
ATOM 745 N N . SER A 1 90 ? 8.846 4.751 -10.644 1.00 88.44 90 SER A N 1
ATOM 746 C CA . SER A 1 90 ? 8.686 5.486 -11.907 1.00 88.44 90 SER A CA 1
ATOM 747 C C . SER A 1 90 ? 10.001 6.027 -12.470 1.00 88.44 90 SER A C 1
ATOM 749 O O . SER A 1 90 ? 10.085 6.249 -13.671 1.00 88.44 90 SER A O 1
ATOM 751 N N . GLN A 1 91 ? 10.994 6.291 -11.621 1.00 85.19 91 GLN A N 1
ATOM 752 C CA . GLN A 1 91 ? 12.339 6.686 -12.047 1.00 85.19 91 GLN A CA 1
ATOM 753 C C . GLN A 1 91 ? 13.193 5.465 -12.418 1.00 85.19 91 GLN A C 1
ATOM 755 O O . GLN A 1 91 ? 14.005 5.530 -13.336 1.00 85.19 91 GLN A O 1
ATOM 760 N N . TRP A 1 92 ? 13.012 4.351 -11.700 1.00 84.50 92 TRP A N 1
ATOM 761 C CA . TRP A 1 92 ? 13.741 3.099 -11.909 1.00 84.50 92 TRP A CA 1
ATOM 762 C C . TRP A 1 92 ? 13.298 2.364 -13.167 1.00 84.50 92 TRP A C 1
ATOM 764 O O . TRP A 1 92 ? 14.127 1.856 -13.916 1.00 84.50 92 TRP A O 1
ATOM 774 N N . THR A 1 93 ? 11.986 2.292 -13.397 1.00 75.44 93 THR A N 1
ATOM 775 C CA . THR A 1 93 ? 11.467 1.867 -14.691 1.00 75.44 93 THR A CA 1
ATOM 776 C C . THR A 1 93 ? 11.665 3.050 -15.626 1.00 75.44 93 THR A C 1
ATOM 778 O O . THR A 1 93 ? 10.986 4.057 -15.433 1.00 75.44 93 THR A O 1
ATOM 781 N N . PRO A 1 94 ? 12.587 3.004 -16.609 1.00 59.47 94 PRO A N 1
ATOM 782 C CA . PRO A 1 94 ? 12.596 4.042 -17.619 1.00 59.47 94 PRO A CA 1
ATOM 783 C C . PRO A 1 94 ? 11.187 4.075 -18.193 1.00 59.47 94 PRO A C 1
ATOM 785 O O . PRO A 1 94 ? 10.651 3.037 -18.594 1.00 59.47 94 PRO A O 1
ATOM 788 N N . VAL A 1 95 ? 10.563 5.254 -18.156 1.00 50.62 95 VAL A N 1
ATOM 789 C CA . VAL A 1 95 ? 9.362 5.503 -18.938 1.00 50.62 95 VAL A CA 1
ATOM 790 C C . VAL A 1 95 ? 9.756 5.074 -20.341 1.00 50.62 95 VAL A C 1
ATOM 792 O O . VAL A 1 95 ? 10.628 5.689 -20.955 1.00 50.62 95 VAL A O 1
ATOM 795 N N . GLU A 1 96 ? 9.186 3.974 -20.831 1.00 46.09 96 GLU A N 1
ATOM 796 C CA . GLU A 1 96 ? 9.095 3.792 -22.266 1.00 46.09 96 GLU A CA 1
ATOM 797 C C . GLU A 1 96 ? 8.276 4.993 -22.731 1.00 46.09 96 GLU A C 1
ATOM 799 O O . GLU A 1 96 ? 7.048 4.978 -22.698 1.00 46.09 96 GLU A O 1
ATOM 804 N N . VAL A 1 97 ? 8.968 6.085 -23.059 1.00 37.72 97 VAL A N 1
ATOM 805 C CA . VAL A 1 97 ? 8.430 7.164 -23.866 1.00 37.72 97 VAL A CA 1
ATOM 806 C C . VAL A 1 97 ? 8.083 6.470 -25.173 1.00 37.72 97 VAL A C 1
ATOM 808 O O . VAL A 1 97 ? 8.977 6.145 -25.946 1.00 37.72 97 VAL A O 1
ATOM 811 N N . ASP A 1 98 ? 6.811 6.093 -25.304 1.00 40.41 98 ASP A N 1
ATOM 812 C CA . ASP A 1 98 ? 6.160 5.523 -26.479 1.00 40.41 98 ASP A CA 1
ATOM 813 C C . ASP A 1 98 ? 7.112 4.889 -27.499 1.00 40.41 98 ASP A C 1
ATOM 815 O O . ASP A 1 98 ? 7.448 5.515 -28.502 1.00 40.41 98 ASP A O 1
ATOM 819 N N . SER A 1 99 ? 7.566 3.647 -27.290 1.00 35.75 99 SER A N 1
ATOM 820 C CA . SER A 1 99 ? 8.290 2.931 -28.359 1.00 35.75 99 SER A CA 1
ATOM 821 C C . SER A 1 99 ? 8.227 1.402 -28.340 1.00 35.75 99 SER A C 1
ATOM 823 O O . SER A 1 99 ? 8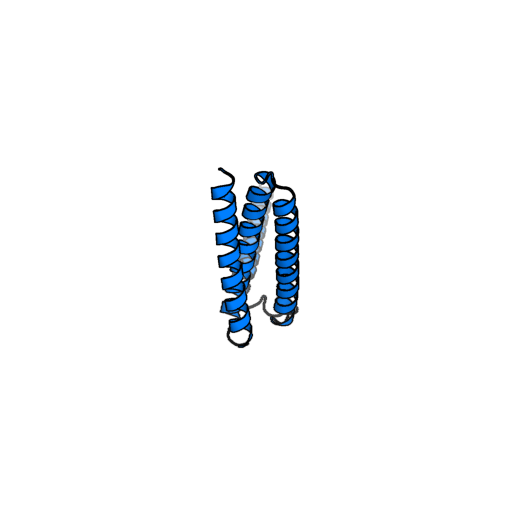.781 0.802 -29.253 1.00 35.75 99 SER A O 1
ATOM 825 N N . ILE A 1 100 ? 7.526 0.723 -27.416 1.00 36.50 100 ILE A N 1
ATOM 826 C CA . ILE A 1 100 ? 7.292 -0.739 -27.532 1.00 36.50 100 ILE A CA 1
ATOM 827 C C . ILE A 1 100 ? 5.827 -1.111 -27.234 1.00 36.50 100 ILE A C 1
ATOM 829 O O . ILE A 1 100 ? 5.478 -2.159 -26.704 1.00 36.50 100 ILE A O 1
ATOM 833 N N . SER A 1 101 ? 4.911 -0.310 -27.778 1.00 35.06 101 SER A N 1
ATOM 834 C CA . SER A 1 101 ? 3.559 -0.756 -28.154 1.00 35.06 101 SER A CA 1
ATOM 835 C C . SER A 1 101 ? 3.570 -1.595 -29.454 1.00 35.06 101 SER A C 1
ATOM 837 O O . SER A 1 101 ? 2.606 -1.578 -30.212 1.00 35.06 101 SER A O 1
ATOM 839 N N . ASN A 1 102 ? 4.659 -2.308 -29.778 1.00 38.28 102 ASN A N 1
ATOM 840 C CA . ASN A 1 102 ? 4.830 -2.947 -31.097 1.00 38.28 102 ASN A CA 1
ATOM 841 C C . ASN A 1 102 ? 5.148 -4.452 -31.090 1.00 38.28 102 ASN A C 1
ATOM 843 O O . ASN A 1 102 ? 5.190 -5.037 -32.166 1.00 38.28 102 ASN A O 1
ATOM 847 N N . ALA A 1 103 ? 5.273 -5.122 -29.937 1.00 39.38 103 ALA A N 1
ATOM 848 C CA . ALA A 1 103 ? 5.447 -6.586 -29.924 1.00 39.38 103 ALA A CA 1
ATOM 849 C C . ALA A 1 103 ? 4.152 -7.365 -29.609 1.00 39.38 103 ALA A C 1
ATOM 851 O O . ALA A 1 103 ? 3.941 -8.446 -30.147 1.00 39.38 103 ALA A O 1
ATOM 852 N N . ALA A 1 104 ? 3.232 -6.793 -28.820 1.00 41.03 104 ALA A N 1
ATOM 853 C CA . ALA A 1 104 ? 1.915 -7.391 -28.540 1.00 41.03 104 ALA A CA 1
ATOM 854 C C . ALA A 1 104 ? 0.756 -6.737 -29.329 1.00 41.03 104 ALA A C 1
ATOM 856 O O . ALA A 1 104 ? -0.369 -7.238 -29.336 1.00 41.03 104 ALA A O 1
ATOM 857 N N . SER A 1 105 ? 1.018 -5.618 -30.019 1.00 38.59 105 SER A N 1
ATOM 858 C CA . SER A 1 105 ? 0.007 -4.850 -30.767 1.00 38.59 105 SER A CA 1
ATOM 859 C C . SER A 1 105 ? -0.145 -5.274 -32.230 1.00 38.59 105 SER A C 1
ATOM 861 O O . SER A 1 105 ? -1.100 -4.862 -32.885 1.00 38.59 105 SER A O 1
ATOM 863 N N . SER A 1 106 ? 0.734 -6.133 -32.751 1.00 43.12 106 SER A N 1
ATOM 864 C CA . SER A 1 106 ? 0.619 -6.625 -34.128 1.00 43.12 106 SER A CA 1
ATOM 865 C C . SER A 1 106 ? -0.612 -7.510 -34.302 1.00 43.12 106 SER A C 1
ATOM 867 O O . SER A 1 106 ? -1.334 -7.357 -35.276 1.00 43.12 106 SER A O 1
ATOM 869 N N . THR A 1 107 ? -0.958 -8.351 -33.328 1.00 53.72 107 THR A N 1
ATOM 870 C CA . THR A 1 107 ? -2.144 -9.218 -33.426 1.00 53.72 107 THR A CA 1
ATOM 871 C C . THR A 1 107 ? -3.446 -8.455 -33.172 1.00 53.72 107 THR A C 1
ATOM 873 O O . THR A 1 107 ? -4.443 -8.720 -33.835 1.00 53.72 107 THR A O 1
ATOM 876 N N . SER A 1 108 ? -3.453 -7.475 -32.259 1.00 47.25 108 SER A N 1
ATOM 877 C CA . SER A 1 108 ? -4.662 -6.710 -31.905 1.00 47.25 108 SER A CA 1
ATOM 878 C C . SER A 1 108 ? -4.988 -5.596 -32.910 1.00 47.25 108 SER A C 1
ATOM 880 O O . SER A 1 108 ? -6.143 -5.460 -33.314 1.00 47.25 108 SER A O 1
ATOM 882 N N . ARG A 1 109 ? -3.989 -4.844 -33.409 1.00 51.41 109 ARG A N 1
ATOM 883 C CA . ARG A 1 109 ? -4.212 -3.855 -34.484 1.00 51.41 109 ARG A CA 1
ATOM 884 C C . ARG A 1 109 ? -4.546 -4.530 -35.809 1.00 51.41 109 ARG A C 1
ATOM 886 O O . ARG A 1 109 ? -5.448 -4.055 -36.491 1.00 51.41 109 ARG A O 1
ATOM 893 N N . LEU A 1 110 ? -3.895 -5.649 -36.146 1.00 55.56 110 LEU A N 1
ATOM 894 C CA . LEU A 1 110 ? -4.252 -6.429 -37.335 1.00 55.56 110 LEU A CA 1
ATOM 895 C C . LEU A 1 110 ? -5.670 -7.001 -37.196 1.00 55.56 110 LEU A C 1
ATOM 897 O O . LEU A 1 110 ? -6.467 -6.851 -38.116 1.00 55.56 110 LEU A O 1
ATOM 901 N N . ARG A 1 111 ? -6.041 -7.546 -36.027 1.00 54.72 111 ARG A N 1
ATOM 902 C CA . ARG A 1 111 ? -7.417 -7.998 -35.752 1.00 54.72 111 ARG A CA 1
ATOM 903 C C . ARG A 1 111 ? -8.431 -6.862 -35.896 1.00 54.72 111 ARG A C 1
ATOM 905 O O . ARG A 1 111 ? -9.445 -7.055 -36.554 1.00 54.72 111 ARG A O 1
ATOM 912 N N . ASN A 1 112 ? -8.158 -5.678 -35.350 1.00 64.62 112 ASN A N 1
ATOM 913 C CA . ASN A 1 112 ? -9.070 -4.534 -35.447 1.00 64.62 112 ASN A CA 1
ATOM 914 C C . ASN A 1 112 ? -9.157 -3.965 -36.873 1.00 64.62 112 ASN A C 1
ATOM 916 O O . ASN A 1 112 ? -10.244 -3.593 -37.307 1.00 64.62 112 ASN A O 1
ATOM 920 N N . ALA A 1 113 ? -8.054 -3.942 -37.626 1.00 69.88 113 ALA A N 1
ATOM 921 C CA . ALA A 1 113 ? -8.047 -3.530 -39.030 1.00 69.88 113 ALA A CA 1
ATOM 922 C C . ALA A 1 113 ? -8.810 -4.524 -39.922 1.00 69.88 113 ALA A C 1
ATOM 924 O O . ALA A 1 113 ? -9.595 -4.106 -40.771 1.00 69.88 113 ALA A O 1
ATOM 925 N N . ILE A 1 114 ? -8.644 -5.830 -39.682 1.00 68.69 114 ILE A N 1
ATOM 926 C CA . ILE A 1 114 ? -9.390 -6.893 -40.370 1.00 68.69 114 ILE A CA 1
ATOM 927 C C . ILE A 1 114 ? -10.886 -6.784 -40.052 1.00 68.69 114 ILE A C 1
ATOM 929 O O . ILE A 1 114 ? -11.703 -6.783 -40.967 1.00 68.69 114 ILE A O 1
ATOM 933 N N . VAL A 1 115 ? -11.258 -6.625 -38.778 1.00 68.88 115 VAL A N 1
ATOM 934 C CA . VAL A 1 115 ? -12.664 -6.469 -38.366 1.00 68.88 115 VAL A CA 1
ATOM 935 C C . VAL A 1 115 ? -13.285 -5.210 -38.976 1.00 68.88 115 VAL A C 1
ATOM 937 O O . VAL A 1 115 ? -14.402 -5.269 -39.484 1.00 68.88 115 VAL A O 1
ATOM 940 N N . LYS A 1 116 ? -12.565 -4.081 -38.992 1.00 80.81 116 LYS A N 1
ATOM 941 C CA . LYS A 1 116 ? -13.061 -2.838 -39.600 1.00 80.81 116 LYS A CA 1
ATOM 942 C C . LYS A 1 116 ? -13.301 -2.997 -41.104 1.00 80.81 116 LYS A C 1
ATOM 944 O O . LYS A 1 116 ? -14.358 -2.597 -41.587 1.00 80.81 116 LYS A O 1
ATOM 949 N N . ARG A 1 117 ? -12.372 -3.644 -41.816 1.00 78.38 117 ARG A N 1
ATOM 950 C CA . ARG A 1 117 ? -12.504 -3.926 -43.251 1.00 78.38 117 ARG A CA 1
ATOM 951 C C . ARG A 1 117 ? -13.680 -4.859 -43.551 1.00 78.38 117 ARG A C 1
ATOM 953 O O . ARG A 1 117 ? -14.458 -4.568 -44.450 1.00 78.38 117 ARG A O 1
ATOM 960 N N . LEU A 1 118 ? -13.864 -5.918 -42.760 1.00 73.69 118 LEU A N 1
ATOM 961 C CA . LEU A 1 118 ? -15.000 -6.838 -42.911 1.00 73.69 118 LEU A CA 1
ATOM 962 C C . LEU A 1 118 ? -16.350 -6.135 -42.698 1.00 73.69 118 LEU A C 1
ATOM 964 O O . LEU A 1 118 ? -17.312 -6.411 -43.410 1.00 73.69 118 LEU A O 1
ATOM 968 N N . ILE A 1 119 ? -16.425 -5.194 -41.751 1.00 74.88 119 ILE A N 1
ATOM 969 C CA . ILE A 1 119 ? -17.638 -4.395 -41.522 1.00 74.88 119 ILE A CA 1
ATOM 970 C C . ILE A 1 119 ? -17.910 -3.449 -42.702 1.00 74.88 119 ILE A C 1
ATOM 972 O O . ILE A 1 119 ? -19.062 -3.299 -43.107 1.00 74.88 119 ILE A O 1
ATOM 976 N N . GLU A 1 120 ? -16.883 -2.804 -43.258 1.00 83.88 120 GLU A N 1
ATOM 977 C CA . GLU A 1 120 ? -17.027 -1.929 -44.432 1.00 83.88 120 GLU A CA 1
ATOM 978 C C . GLU A 1 120 ? -17.447 -2.710 -45.686 1.00 83.88 120 GLU A C 1
ATOM 980 O O . GLU A 1 120 ? -18.368 -2.289 -46.387 1.00 83.88 120 GLU A O 1
ATOM 985 N N . GLU A 1 121 ? -16.851 -3.879 -45.929 1.00 85.25 121 GLU A N 1
ATOM 986 C CA . GLU A 1 121 ? -17.213 -4.755 -47.050 1.00 85.25 121 GLU A CA 1
ATOM 987 C C . GLU A 1 121 ? -18.662 -5.257 -46.933 1.00 85.25 121 GLU A C 1
ATOM 989 O O . GLU A 1 121 ? -19.407 -5.222 -47.917 1.00 85.25 121 GLU A O 1
ATOM 994 N N . GLN A 1 122 ? -19.108 -5.627 -45.727 1.00 78.50 122 GLN A N 1
ATOM 995 C CA . GLN A 1 122 ? -20.490 -6.054 -45.501 1.00 78.50 122 GLN A CA 1
ATOM 996 C C . GLN A 1 122 ? -21.491 -4.913 -45.721 1.00 78.50 122 GLN A C 1
ATOM 998 O O . GLN A 1 122 ? -22.514 -5.110 -46.374 1.00 78.50 122 GLN A O 1
ATOM 1003 N N . LYS A 1 123 ? -21.185 -3.701 -45.239 1.00 86.12 123 LYS A N 1
ATOM 1004 C CA . LYS A 1 123 ? -22.029 -2.516 -45.470 1.00 86.12 123 LYS A CA 1
ATOM 1005 C C . LYS A 1 123 ? -22.167 -2.198 -46.957 1.00 86.12 123 LYS A C 1
ATOM 1007 O O . LYS A 1 123 ? -23.269 -1.915 -47.420 1.00 86.12 123 LYS A O 1
ATOM 1012 N N . LEU A 1 124 ? -21.067 -2.267 -47.708 1.00 81.75 124 LEU A N 1
ATOM 1013 C CA . LEU A 1 124 ? -21.076 -2.035 -49.153 1.00 81.75 124 LEU A CA 1
ATOM 1014 C C . LEU A 1 124 ? -21.892 -3.095 -49.898 1.00 81.75 124 LEU A C 1
ATOM 1016 O O . LEU A 1 124 ? -22.604 -2.755 -50.843 1.00 81.75 124 LEU A O 1
ATOM 1020 N N . LYS A 1 125 ? -21.827 -4.360 -49.470 1.00 80.00 125 LYS A N 1
ATOM 1021 C CA . LYS A 1 125 ? -22.650 -5.431 -50.040 1.00 80.00 125 LYS A CA 1
ATOM 1022 C C . LYS A 1 125 ? -24.141 -5.175 -49.809 1.00 80.00 125 LYS A C 1
ATOM 1024 O O . LYS A 1 125 ? -24.903 -5.176 -50.771 1.00 80.00 125 LYS A O 1
ATOM 1029 N N . THR A 1 126 ? -24.536 -4.849 -48.577 1.00 75.88 126 THR A N 1
ATOM 1030 C CA . THR A 1 126 ? -25.932 -4.524 -48.247 1.00 75.88 126 THR A CA 1
ATOM 1031 C C . THR A 1 126 ? -26.440 -3.305 -49.019 1.00 75.88 126 THR A C 1
ATOM 1033 O O . THR A 1 126 ? -27.575 -3.310 -49.486 1.00 75.88 126 THR A O 1
ATOM 1036 N N . LEU A 1 127 ? -25.612 -2.273 -49.212 1.00 76.56 127 LEU A N 1
ATOM 1037 C CA . LEU A 1 127 ? -25.983 -1.097 -50.009 1.00 76.56 127 LEU A CA 1
ATOM 1038 C C . LEU A 1 127 ? -26.221 -1.439 -51.487 1.00 76.56 127 LEU A C 1
ATOM 1040 O O . LEU A 1 127 ? -27.171 -0.934 -52.077 1.00 76.56 127 LEU A O 1
ATOM 1044 N N . LYS A 1 128 ? -25.403 -2.318 -52.076 1.00 76.69 128 LYS A N 1
ATOM 1045 C CA . LYS A 1 128 ? -25.579 -2.763 -53.470 1.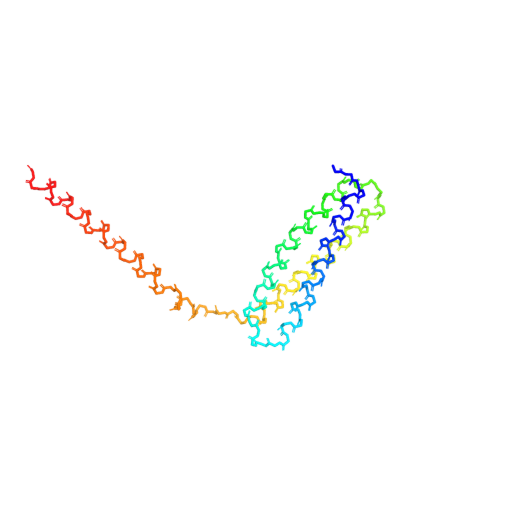00 76.69 128 LYS A CA 1
ATOM 1046 C C . LYS A 1 128 ? -26.820 -3.634 -53.660 1.00 76.69 128 LYS A C 1
ATOM 1048 O O . LYS A 1 128 ? -27.487 -3.518 -54.684 1.00 76.69 128 LYS A O 1
ATOM 1053 N N . GLU A 1 129 ? -27.145 -4.466 -52.672 1.00 72.38 129 GLU A N 1
ATOM 1054 C CA . GLU A 1 129 ? -28.373 -5.271 -52.664 1.00 72.38 129 GLU A CA 1
ATOM 1055 C C . GLU A 1 129 ? -29.630 -4.385 -52.597 1.00 72.38 129 GLU A C 1
ATOM 1057 O O . GLU A 1 129 ? -30.598 -4.661 -53.295 1.00 72.38 129 GLU A O 1
ATOM 1062 N N . HIS A 1 130 ? -29.594 -3.272 -51.855 1.00 61.97 130 HIS A N 1
ATOM 1063 C CA . HIS A 1 130 ? -30.712 -2.317 -51.783 1.00 61.97 130 HIS A CA 1
ATOM 1064 C C . HIS A 1 130 ? -30.835 -1.388 -53.002 1.00 61.97 130 HIS A C 1
ATOM 1066 O O . HIS A 1 130 ? -31.883 -0.786 -53.189 1.00 61.97 130 HIS A O 1
ATOM 1072 N N . GLN A 1 131 ? -29.785 -1.243 -53.814 1.00 55.94 131 GLN A N 1
ATOM 1073 C CA . GLN A 1 131 ? -29.811 -0.452 -55.056 1.00 55.94 131 GLN A CA 1
ATOM 1074 C C . GLN A 1 131 ? -30.162 -1.282 -56.300 1.00 55.94 131 GLN A C 1
ATOM 1076 O O . GLN A 1 131 ? -30.342 -0.714 -57.373 1.00 55.94 131 GLN A O 1
ATOM 1081 N N . SER A 1 132 ? -30.217 -2.612 -56.171 1.00 57.59 132 SER A N 1
ATOM 1082 C CA . SER A 1 132 ? -30.571 -3.539 -57.259 1.00 57.59 132 SER A CA 1
ATOM 1083 C C . SER A 1 132 ? -32.002 -4.092 -57.135 1.00 57.59 132 SER A C 1
ATOM 1085 O O . SER A 1 132 ? -32.349 -5.031 -57.851 1.00 57.59 132 SER A O 1
ATOM 1087 N N . LEU A 1 133 ? -32.804 -3.526 -56.224 1.00 49.00 133 LEU A N 1
ATOM 1088 C CA . LEU A 1 133 ? -34.250 -3.720 -56.060 1.00 49.00 133 LEU A CA 1
ATOM 1089 C C . LEU A 1 133 ? -34.978 -2.449 -56.509 1.00 49.00 133 LEU A C 1
ATOM 1091 O O . LEU A 1 133 ? -36.069 -2.593 -57.101 1.00 49.00 133 LEU A O 1
#

pLDDT: mean 82.97, std 17.91, range [35.06, 97.0]

Secondary structure (DSSP, 8-state):
--HHHHHHHHHHHHHHHHHHHHHHHHHTT-GGGHHHHHHHHHHHHHHHHHHHHHHHHHHHH---HHHHHHHHHHHHHHHHHHHHHHHHHHHHS----S--TTSSHHHHHHHHHHHHHHHHHHHHHHHHHHH--

Radius of gyration: 25.25 Å; chains: 1; bounding box: 53×19×80 Å

Organism: Dreissena polymorpha (NCBI:txid45954)

Sequence (133 aa):
MNVTTAKKSRDAHLGQLTKLYKELEIQMLSPENTIRVRELFGRLCDKYEEFKTAYFQYFVLCEDPETKVALQKSFESCKTNFVELKERYSQWTPVEVDSISNAASSTSRLRNAIVKRLIEEQKLKTLKEHQSL

Foldseek 3Di:
DALVVLVVQLVVLVVVLVVLVVVLVVLLVDLVSVVVNVVSLVVSVVSLVSNVVSLVVNLVNDPDPVVNVVSVVVNVVVVVVNVVVVVVSCVSPPPPPPDPPDPVCPVVVVVVVVVVVVVVVVVVVVVVVVVVD

=== Feature glossary ===
The record interleaves many kinds of information about one protein. Here is each kind framed as the question it answers.

Q: What does the local fold look like, residue by residue?
A: A 3Di character summarizes, for each residue, the relative orientation of the Cα frame of its nearest spatial neighbor. Because it encodes fold topology rather than chemistry, 3Di alignments detect remote structural similarity that sequence alignment misses.

Q: Which residues are in helices, strands, or loops?
A: Secondary structure is the local, repeating backbone conformation. DSSP classifies it into eight states by reading the hydrogen-bond network: three helix types (H, G, I), two β types (E, B), two non-regular types (T, S), and unstructured coil (-).

Q: How big and how compact is the whole molecule?
A: Three whole-structure scalars: the radius of gyration (RMS distance of Cα from centroid, in Å), the count of Cα–Cα contacts (pairs closer than 8 Å and separated by more than four residues in sequence — i.e. tertiary, not local, contacts), and the bounding-box dimensions. Together they distinguish compact globular folds from extended fibres or disordered chains.

Q: How confident is the AlphaFold model at each residue?
A: For AlphaFold models, the B-factor field carries pLDDT — the model's own estimate of local accuracy on a 0–100 scale. Regions with pLDDT<50 should be treated as essentially unmodeled; they often correspond to intrinsically disordered segments.

Q: What family and function is it annotated with?
A: Functional annotations link the protein to curated databases. InterPro entries identify conserved domains and families by matching the sequence against member-database signatures (Pfam, PROSITE, CDD, …). Gene Ontology (GO) terms describe molecular function, biological process, and cellular component in a controlled vocabulary. CATH places the structure in a hierarchical fold classification (Class/Architecture/Topology/Homologous-superfamily). 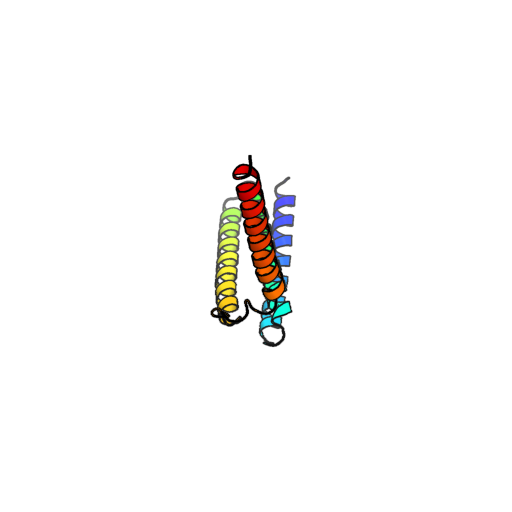The organism is the source species.

Q: What known structures does this most resemble?
A: Nearest PDB neighbors are the top structural matches found by Foldseek when searching this structure against the entire Protein Data Bank. Each hit reports a TM-score (0 to 1; >0.5 almost always implies the same fold) and an E-value. These are *structural* homologs — they may share no detectable sequence similarity.

Q: Which residues are buried vs exposed?
A: Solvent-accessible surface area (SASA) is the area in Å² traced out by the centre of a 1.4 Å probe sphere (a water molecule) rolled over the protein's van der Waals surface (Shrake–Rupley / Lee–Richards construction). Buried residues have near-zero SASA; fully exposed residues can exceed 200 Å². The total SASA scales roughly with the number of surface residues.

Q: What are the backbone torsion angles?
A: φ (phi) and ψ (psi) are the two rotatable backbone dihedrals per residue: φ is the C(i-1)–N–Cα–C torsion, ψ is the N–Cα–C–N(i+1) torsion, both in degrees on (−180°, 180°]. α-helical residues cluster near (−60°, −45°); β-strand residues near (−120°, +130°). A Ramachandran plot is simply a scatter of (φ, ψ) for every residue.

Q: Are the domains correctly placed relative to each other?
A: Predicted aligned error is AlphaFold's pairwise confidence. Unlike pLDDT (per-residue), PAE is per-residue-pair and captures whether two parts of the structure are correctly placed relative to each other. Units are ångströms of expected positional error.

Q: What if only a Cα trace is available?
A: P-SEA three-state annotation labels each residue as helix, strand, or coil based purely on the geometry of the Cα trace. It serves as a fallback when the full backbone (and thus DSSP) is unavailable.

Q: What is the amino-acid chain?
A: This is the polypeptide sequence — one letter per residue, N-terminus first. Length ranges from a few dozen residues for small domains to over a thousand for large multi-domain proteins.

Q: What do the rendered images show?
A: The six renders are orthographic views along the three Cartesian axes in both directions. Representation (cartoon, sticks, or surface) and color scheme (sequence-rainbow or by-chain) vary across proteins so the training set covers all the common visualization conventions.

Q: What do the diagnostic plots show?
A: Plot images: a contact map (which residues are close in 3D, as an N×N binary image), a Ramachandran scatter (backbone torsion angles, revealing secondary-structure composition at a glance), and — for AlphaFold structures — a PAE heatmap (pairwise 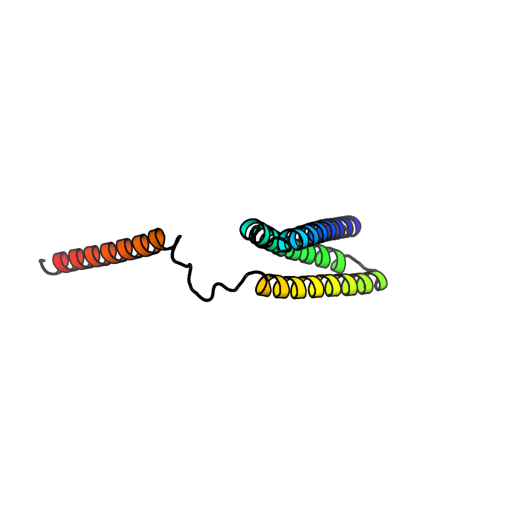prediction confidence).

Q: How mobile is each atom in the crystal?
A: B-factor (Debye–Waller factor) reflects atomic displacement in the crystal lattice. It is an experimental observable (units Å²), not a prediction; low values mean the atom is pinned down, high values mean it moves or is heterogeneous across the crystal.

Q: Where is each backbone atom in 3D?
A: The mmCIF table is the protein's shape written out atom by atom. For each backbone N, Cα, C, and carbonyl O, it records an (x, y, z) coordinate triple in Å plus the residue type, chain letter, and residue number.